Protein AF-A0A251TWP0-F1 (afdb_monomer)

pLDDT: mean 79.8, std 21.74, range [33.78, 98.81]

Nearest PDB structures (foldseek):
  3tul-assembly5_B  TM=5.787E-01  e=2.069E+00  Salmonella enterica subsp. enterica serovar Typhimurium

Sequence (122 aa):
MSRKYASYLKKLKIAGGSKQSRTTWLMGTDSDDSDGEY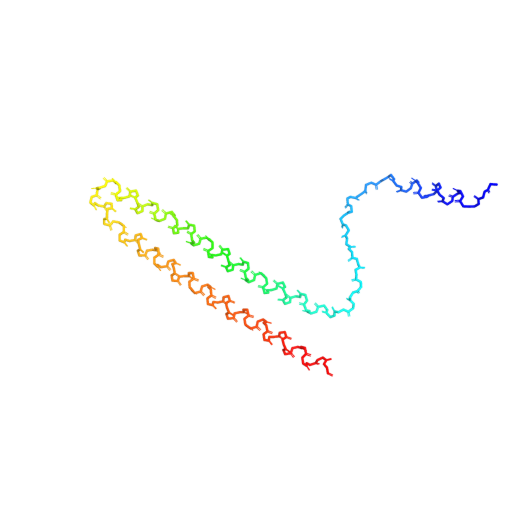DVEAWEMLSKGLKEVQRVLEENRLLIQQVNENHESKIHDNLVKNVALIQEINGNISKIRTVYSSISVNLCHFVSRRSVKNENVT

Secondary structure (DSSP, 8-state):
--HHHHHHHHHHTSSSS---------------TTHHHHHHHHHHHHHHHHHHHHHHHHHHHHHHHHHHHHHHHT-HHHHHHHHHHHHHHHHHHHHHHHHHHHHHHHHHHHHHHHHHHHHTT-

Mean predicted aligned error: 14.59 Å

Solvent-accessible surface area (backbone atoms only — not comparable to full-atom values): 7189 Å² total; per-residue (Å²): 137,63,76,69,58,61,52,54,58,57,59,61,70,69,72,75,74,91,74,94,77,80,82,78,80,85,70,89,65,101,60,69,82,64,62,65,54,57,54,49,54,53,48,51,54,47,54,51,44,50,52,50,42,51,53,48,51,53,51,39,52,54,43,51,50,51,42,49,53,25,54,74,66,70,42,67,75,43,49,59,49,35,57,58,45,52,52,50,42,54,50,43,53,54,49,41,51,52,45,52,50,51,49,53,54,51,51,53,51,56,50,56,56,52,56,58,52,60,64,77,75,114

InterPro domains:
  IPR009741 Protein EARLY FLOWERING 4 domain [PF07011] (38-116)
  IPR040462 Protein EARLY FLOWERING 4 [PTHR33469] (23-116)

Foldseek 3Di:
DDPVVVVVVVVVVVPPDDDDDPDDPPPDDPDDPPPVVLVVVLVVLVVVLVVLLVVLVVVLVVLVVQCVVLVVVPDPVSPVCNVVSVVSNVVSVVVNVVSVVVNVVVVVVSVVVVVVVVVVVD

Radius of gyration: 29.09 Å; Cα contacts (8 Å, |Δi|>4): 36; chains: 1; bounding box: 76×57×54 Å

Structure (mmCIF, N/CA/C/O backbone):
data_AF-A0A251TWP0-F1
#
_entry.id   AF-A0A251TWP0-F1
#
loop_
_atom_site.group_PDB
_atom_site.id
_atom_site.type_symbol
_atom_site.label_atom_id
_atom_site.label_alt_id
_atom_site.label_comp_id
_atom_site.label_asym_id
_atom_site.label_entity_id
_atom_site.label_seq_id
_atom_site.pdbx_PDB_ins_code
_atom_site.Cartn_x
_atom_site.Cartn_y
_atom_site.Cartn_z
_atom_site.occupancy
_atom_site.B_iso_or_equiv
_atom_site.auth_seq_id
_atom_site.auth_comp_id
_atom_site.auth_asym_id
_atom_site.auth_atom_id
_atom_site.pdbx_PDB_model_num
ATOM 1 N N . MET A 1 1 ? 56.189 50.025 -22.937 1.00 51.28 1 MET A N 1
ATOM 2 C CA . MET A 1 1 ? 54.991 49.431 -22.298 1.00 51.28 1 MET A CA 1
ATOM 3 C C . MET A 1 1 ? 54.522 48.231 -23.108 1.00 51.28 1 MET A C 1
ATOM 5 O O . MET A 1 1 ? 54.326 48.351 -24.308 1.00 51.28 1 MET A O 1
ATOM 9 N N . SER A 1 2 ? 54.470 47.052 -22.485 1.00 58.31 2 SER A N 1
ATOM 10 C CA . SER A 1 2 ? 54.389 45.758 -23.179 1.00 58.31 2 SER A CA 1
ATOM 11 C C . SER A 1 2 ? 52.970 45.417 -23.647 1.00 58.31 2 SER A C 1
ATOM 13 O O . SER A 1 2 ? 52.013 45.579 -22.890 1.00 58.31 2 SER A O 1
ATOM 15 N N . ARG A 1 3 ? 52.840 44.856 -24.861 1.00 58.41 3 ARG A N 1
ATOM 16 C CA . ARG A 1 3 ? 51.573 44.381 -25.467 1.00 58.41 3 ARG A CA 1
ATOM 17 C C . ARG A 1 3 ? 50.795 43.415 -24.560 1.00 58.41 3 ARG A C 1
ATOM 19 O O . ARG A 1 3 ? 49.575 43.312 -24.662 1.00 58.41 3 ARG A O 1
ATOM 26 N N . LYS A 1 4 ? 51.491 42.749 -23.631 1.00 59.16 4 LYS A N 1
ATOM 27 C CA . LYS A 1 4 ? 50.895 41.875 -22.612 1.00 59.16 4 LYS A CA 1
ATOM 28 C C . LYS A 1 4 ? 49.967 42.628 -21.645 1.00 59.16 4 LYS A C 1
ATOM 30 O O . LYS A 1 4 ? 48.928 42.091 -21.276 1.00 59.16 4 LYS A O 1
ATOM 35 N N . TYR A 1 5 ? 50.282 43.879 -21.298 1.00 59.06 5 TYR A N 1
ATOM 36 C CA . TYR A 1 5 ? 49.496 44.681 -20.349 1.00 59.06 5 TYR A CA 1
ATOM 37 C C . TYR A 1 5 ? 48.154 45.141 -20.945 1.00 59.06 5 TYR A C 1
ATOM 39 O O . TYR A 1 5 ? 47.123 45.111 -20.278 1.00 59.06 5 TYR A O 1
ATOM 47 N N . ALA A 1 6 ? 48.139 45.461 -22.244 1.00 62.56 6 ALA A N 1
ATOM 48 C CA . ALA A 1 6 ? 46.922 45.825 -22.974 1.00 62.56 6 ALA A CA 1
ATOM 49 C C . ALA A 1 6 ? 45.925 44.654 -23.089 1.00 62.56 6 ALA A C 1
ATOM 51 O O . ALA A 1 6 ? 44.714 44.864 -23.052 1.00 62.56 6 ALA A O 1
ATOM 52 N N . SER A 1 7 ? 46.421 43.414 -23.171 1.00 64.25 7 SER A N 1
ATOM 53 C CA . SER A 1 7 ? 45.580 42.208 -23.191 1.00 64.25 7 SER A CA 1
ATOM 54 C C . SER A 1 7 ? 44.928 41.936 -21.828 1.00 64.25 7 SER A C 1
ATOM 56 O O . SER A 1 7 ? 43.749 41.590 -21.756 1.00 64.25 7 SER A O 1
ATOM 58 N N . TYR A 1 8 ? 45.656 42.185 -20.735 1.00 58.41 8 TYR A N 1
ATOM 59 C CA . TYR A 1 8 ? 45.147 42.026 -19.369 1.00 58.41 8 TYR A CA 1
ATOM 60 C C . TYR A 1 8 ? 44.002 42.998 -19.050 1.00 58.41 8 TYR A C 1
ATOM 62 O O . TYR A 1 8 ? 42.964 42.596 -18.527 1.00 58.41 8 TYR A O 1
ATOM 70 N N . LEU A 1 9 ? 44.144 44.264 -19.449 1.00 57.84 9 LEU A N 1
ATOM 71 C CA . LEU A 1 9 ? 43.108 45.281 -19.243 1.00 57.84 9 LEU A CA 1
ATOM 72 C C . LEU A 1 9 ? 41.864 45.048 -20.121 1.00 57.84 9 LEU A C 1
ATOM 74 O O . LEU A 1 9 ? 40.757 45.413 -19.726 1.00 57.84 9 LEU A O 1
ATOM 78 N N . LYS A 1 10 ? 42.015 44.373 -21.271 1.00 61.41 10 LYS A N 1
ATOM 79 C CA . LYS A 1 10 ? 40.887 43.960 -22.124 1.00 61.41 10 LYS A CA 1
ATOM 80 C C . LYS A 1 10 ? 40.084 42.810 -21.505 1.00 61.41 10 LYS A C 1
ATOM 82 O O . LYS A 1 10 ? 38.867 42.786 -21.650 1.00 61.41 10 LYS A O 1
ATOM 87 N N . LYS A 1 11 ? 40.738 41.904 -20.764 1.00 59.62 11 LYS A N 1
ATOM 88 C CA . LYS A 1 11 ? 40.070 40.819 -20.021 1.00 59.62 11 LYS A CA 1
ATOM 89 C C . LYS A 1 11 ? 39.284 41.320 -18.804 1.00 59.62 11 LYS A C 1
ATOM 91 O O . LYS A 1 11 ? 38.229 40.772 -18.512 1.00 59.62 11 LYS A O 1
ATOM 96 N N . LEU A 1 12 ? 39.744 42.382 -18.138 1.00 50.22 12 LEU A N 1
ATOM 97 C CA . LEU A 1 12 ? 39.065 42.939 -16.958 1.00 50.22 12 LEU A CA 1
ATOM 98 C C . LEU A 1 12 ? 37.784 43.722 -17.292 1.00 50.22 12 LEU A C 1
ATOM 100 O O . LEU A 1 12 ? 36.887 43.800 -16.461 1.00 50.22 12 LEU A O 1
ATOM 104 N N . LYS A 1 13 ? 37.657 44.264 -18.511 1.00 52.31 13 LYS A N 1
ATOM 105 C CA . LYS A 1 13 ? 36.495 45.084 -18.905 1.00 52.31 13 LYS A CA 1
ATOM 106 C C . LYS A 1 13 ? 35.286 44.275 -19.399 1.00 52.31 13 LYS A C 1
ATOM 108 O O . LYS A 1 13 ? 34.205 44.833 -19.525 1.00 52.31 13 LYS A O 1
ATOM 113 N N . ILE A 1 14 ? 35.457 42.972 -19.639 1.00 52.66 14 ILE A N 1
ATOM 114 C CA . ILE A 1 14 ? 34.378 42.047 -20.040 1.00 52.66 14 ILE A CA 1
ATOM 115 C C . ILE A 1 14 ? 33.754 41.354 -18.806 1.00 52.66 14 ILE A C 1
ATOM 117 O O . ILE A 1 14 ? 32.698 40.742 -18.901 1.00 52.66 14 ILE A O 1
ATOM 121 N N . ALA A 1 15 ? 34.355 41.501 -17.619 1.00 51.09 15 ALA A N 1
ATOM 122 C CA . ALA A 1 15 ? 33.925 40.837 -16.384 1.00 51.09 15 ALA A CA 1
ATOM 123 C C . ALA A 1 15 ? 32.787 41.551 -15.614 1.00 51.09 15 ALA A C 1
ATOM 125 O O . ALA A 1 15 ? 32.486 41.177 -14.484 1.00 51.09 15 ALA A O 1
ATOM 126 N N . GLY A 1 16 ? 32.146 42.568 -16.198 1.00 52.28 16 GLY A N 1
ATOM 127 C CA . GLY A 1 16 ? 31.023 43.288 -15.590 1.00 52.28 16 GLY A CA 1
ATOM 128 C C . GLY A 1 16 ? 29.771 43.220 -16.458 1.00 52.28 16 GLY A C 1
ATOM 129 O O . GLY A 1 16 ? 29.516 44.139 -17.227 1.00 52.28 16 GLY A O 1
ATOM 130 N N . GLY A 1 17 ? 28.998 42.136 -16.354 1.00 40.88 17 GLY A N 1
ATOM 131 C CA . GLY A 1 17 ? 27.714 42.001 -17.050 1.00 40.88 17 GLY A CA 1
ATOM 132 C C . GLY A 1 17 ? 27.111 40.600 -16.930 1.00 40.88 17 GLY A C 1
ATOM 133 O O . GLY A 1 17 ? 27.652 39.641 -17.464 1.00 40.88 17 GLY A O 1
ATOM 134 N N . SER A 1 18 ? 25.998 40.514 -16.201 1.00 48.38 18 SER A N 1
ATOM 135 C CA . SER A 1 18 ? 25.186 39.342 -15.839 1.00 48.38 18 SER A CA 1
ATOM 136 C C . SER A 1 18 ? 25.169 38.147 -16.809 1.00 48.38 18 SER A C 1
ATOM 138 O O . SER A 1 18 ? 24.849 38.315 -17.986 1.00 48.38 18 SER A O 1
ATOM 140 N N . LYS A 1 19 ? 25.320 36.934 -16.257 1.00 46.19 19 LYS A N 1
ATOM 141 C CA . LYS A 1 19 ? 24.374 35.800 -16.369 1.00 46.19 19 LYS A CA 1
ATOM 142 C C . LYS A 1 19 ? 24.894 34.625 -15.532 1.00 46.19 19 LYS A C 1
ATOM 144 O O . LYS A 1 19 ? 26.045 34.223 -15.658 1.00 46.19 19 LYS A O 1
ATOM 149 N N . GLN A 1 20 ? 24.030 34.115 -14.657 1.00 44.62 20 GLN A N 1
ATOM 150 C CA . GLN A 1 20 ? 24.236 32.932 -13.824 1.00 44.62 20 GLN A CA 1
ATOM 151 C C . GLN A 1 20 ? 24.615 31.738 -14.718 1.00 44.62 20 GLN A C 1
ATOM 153 O O . GLN A 1 20 ? 23.765 31.154 -15.383 1.00 44.62 20 GLN A O 1
ATOM 158 N N . SER A 1 21 ? 25.903 31.408 -14.755 1.00 38.72 21 SER A N 1
ATOM 159 C CA . SER A 1 21 ? 26.447 30.264 -15.479 1.00 38.72 21 SER A CA 1
ATOM 160 C C . SER A 1 21 ? 26.441 29.059 -14.541 1.00 38.72 21 SER A C 1
ATOM 162 O O . SER A 1 21 ? 27.251 28.985 -13.618 1.00 38.72 21 SER A O 1
ATOM 164 N N . ARG A 1 22 ? 25.502 28.125 -14.733 1.00 33.78 22 ARG A N 1
ATOM 165 C CA . ARG A 1 22 ? 25.681 26.750 -14.252 1.00 33.78 22 ARG A CA 1
ATOM 166 C C . ARG A 1 22 ? 26.296 25.965 -15.400 1.00 33.78 22 ARG A C 1
ATOM 168 O O . ARG A 1 22 ? 25.650 25.674 -16.395 1.00 33.78 22 ARG A O 1
ATOM 175 N N . THR A 1 23 ? 27.586 25.729 -15.226 1.00 37.66 23 THR A N 1
ATOM 176 C CA . THR A 1 23 ? 28.528 24.959 -16.034 1.00 37.66 23 THR A CA 1
ATOM 177 C C . THR A 1 23 ? 27.930 23.689 -16.645 1.00 37.66 23 THR A C 1
ATOM 179 O O . THR A 1 23 ? 27.785 22.676 -15.961 1.00 37.66 23 THR A O 1
ATOM 182 N N . THR A 1 24 ? 27.666 23.730 -17.950 1.00 41.03 24 THR A N 1
ATOM 183 C CA . THR A 1 24 ? 27.681 22.549 -18.817 1.00 41.03 24 THR A CA 1
ATOM 184 C C . THR A 1 24 ? 29.141 22.195 -19.064 1.00 41.03 24 THR A C 1
ATOM 186 O O . THR A 1 24 ? 29.851 22.909 -19.773 1.00 41.03 24 THR A O 1
ATOM 189 N N . TRP A 1 25 ? 29.612 21.123 -18.436 1.00 42.12 25 TRP A N 1
ATOM 190 C CA . TRP A 1 25 ? 30.877 20.504 -18.804 1.00 42.12 25 TRP A CA 1
ATOM 191 C C . TRP A 1 25 ? 30.660 19.775 -20.129 1.00 42.12 25 TRP A C 1
ATOM 193 O O . TRP A 1 25 ? 30.047 18.715 -20.164 1.00 42.12 25 TRP A O 1
ATOM 203 N N . LEU A 1 26 ? 31.127 20.382 -21.221 1.00 51.56 26 LEU A N 1
ATOM 204 C CA . LEU A 1 26 ? 31.314 19.701 -22.499 1.00 51.56 26 LEU A CA 1
ATOM 205 C C . LEU A 1 26 ? 32.492 18.740 -22.334 1.00 51.56 26 LEU A C 1
ATOM 207 O O . LEU A 1 26 ? 33.643 19.090 -22.593 1.00 51.56 26 LEU A O 1
ATOM 211 N N . MET A 1 27 ? 32.200 17.545 -21.835 1.00 45.16 27 MET A N 1
ATOM 212 C CA . MET A 1 27 ? 33.063 16.395 -22.025 1.00 45.16 27 MET A CA 1
ATOM 213 C C . MET A 1 27 ? 32.617 15.790 -23.351 1.00 45.16 27 MET A C 1
ATOM 215 O O . MET A 1 27 ? 31.493 15.315 -23.467 1.00 45.16 27 MET A O 1
ATOM 219 N N . GLY A 1 28 ? 33.453 15.946 -24.377 1.00 49.12 28 GLY A N 1
ATOM 220 C CA . GLY A 1 28 ? 33.213 15.337 -25.675 1.00 49.12 28 GLY A CA 1
ATOM 221 C C . GLY A 1 28 ? 33.128 13.830 -25.503 1.00 49.12 28 GLY A C 1
ATOM 222 O O . GLY A 1 28 ? 34.123 13.180 -25.189 1.00 49.12 28 GLY A O 1
ATOM 223 N N . THR A 1 29 ? 31.929 13.309 -25.686 1.00 44.25 29 THR A N 1
ATOM 224 C CA . THR A 1 29 ? 31.671 11.905 -25.925 1.00 44.25 29 THR A CA 1
ATOM 225 C C . THR A 1 29 ? 30.937 11.866 -27.253 1.00 44.25 29 THR A C 1
ATOM 227 O O . THR A 1 29 ? 29.730 12.084 -27.312 1.00 44.25 29 THR A O 1
ATOM 230 N N . ASP A 1 30 ? 31.686 11.649 -28.333 1.00 44.94 30 ASP A N 1
ATOM 231 C CA . ASP A 1 30 ? 31.129 11.078 -29.560 1.00 44.94 30 ASP A CA 1
ATOM 232 C C . ASP A 1 30 ? 30.697 9.637 -29.229 1.00 44.94 30 ASP A C 1
ATOM 234 O O . ASP A 1 30 ? 31.365 8.664 -29.570 1.00 44.94 30 ASP A O 1
ATOM 238 N N . SER A 1 31 ? 29.628 9.504 -28.451 1.00 50.47 31 SER A N 1
ATOM 239 C CA . SER A 1 31 ? 29.037 8.236 -28.048 1.00 50.47 31 SER A CA 1
ATOM 240 C C . SER A 1 31 ? 27.544 8.348 -28.287 1.00 50.47 31 SER A C 1
ATOM 242 O O . SER A 1 31 ? 26.829 8.934 -27.479 1.00 50.47 31 SER A O 1
ATOM 244 N N . ASP A 1 32 ? 27.161 7.853 -29.459 1.00 48.12 32 ASP A N 1
ATOM 245 C CA . ASP A 1 32 ? 25.840 7.374 -29.853 1.00 48.12 32 ASP A CA 1
ATOM 246 C C . ASP A 1 32 ? 24.677 7.889 -28.979 1.00 48.12 32 ASP A C 1
ATOM 248 O O . ASP A 1 32 ? 24.354 7.322 -27.933 1.00 48.12 32 ASP A O 1
ATOM 252 N N . ASP A 1 33 ? 24.022 8.962 -29.439 1.00 49.59 33 ASP A N 1
ATOM 253 C CA . ASP A 1 33 ? 22.880 9.649 -28.805 1.00 49.59 33 ASP A CA 1
ATOM 254 C C . ASP A 1 33 ? 21.682 8.727 -28.466 1.00 49.59 33 ASP A C 1
ATOM 256 O O . ASP A 1 33 ? 20.697 9.162 -27.872 1.00 49.59 33 ASP A O 1
ATOM 260 N N . SER A 1 34 ? 21.743 7.440 -28.818 1.00 55.06 34 SER A N 1
ATOM 261 C CA . SER A 1 34 ? 20.707 6.452 -2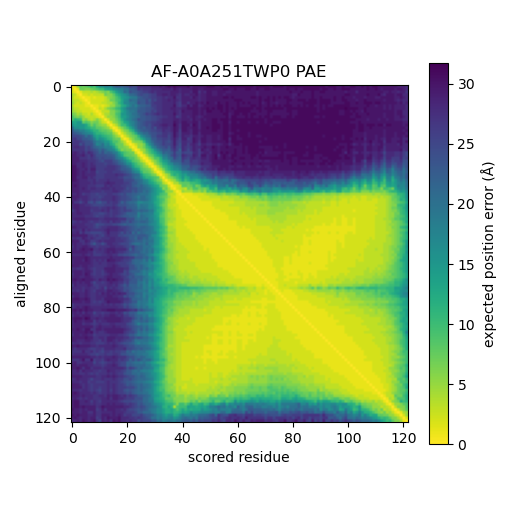8.538 1.00 55.06 34 SER A CA 1
ATOM 262 C C . SER A 1 34 ? 20.727 5.933 -27.093 1.00 55.06 34 SER A C 1
ATOM 264 O O . SER A 1 34 ? 19.664 5.633 -26.552 1.00 55.06 34 SER A O 1
ATOM 266 N N . ASP A 1 35 ? 21.887 5.838 -26.437 1.00 52.94 35 ASP A N 1
ATOM 267 C CA . ASP A 1 35 ? 21.993 5.169 -25.127 1.00 52.94 35 ASP A CA 1
ATOM 268 C C . ASP A 1 35 ? 21.420 5.997 -23.964 1.00 52.94 35 ASP A C 1
ATOM 270 O O . ASP A 1 35 ? 20.851 5.440 -23.020 1.00 52.94 35 ASP A O 1
ATOM 274 N N . GLY A 1 36 ? 21.478 7.329 -24.060 1.00 60.34 36 GLY A N 1
ATOM 275 C CA . GLY A 1 36 ? 20.920 8.236 -23.052 1.00 60.34 36 GLY A CA 1
ATOM 276 C C . GLY A 1 36 ? 19.388 8.225 -22.986 1.00 60.34 36 GLY A C 1
ATOM 277 O O . GLY A 1 36 ? 18.817 8.432 -21.916 1.00 60.34 36 GLY A O 1
ATOM 278 N N . GLU A 1 37 ? 18.703 7.940 -24.096 1.00 62.12 37 GLU A N 1
ATOM 279 C CA . GLU A 1 37 ? 17.236 7.939 -24.162 1.00 62.12 37 GLU A CA 1
ATOM 280 C C . GLU A 1 37 ? 16.622 6.729 -23.428 1.00 62.12 37 GLU A C 1
ATOM 282 O O . GLU A 1 37 ? 15.641 6.876 -22.695 1.00 62.12 37 GLU A O 1
ATOM 287 N N . TYR A 1 38 ? 17.243 5.543 -23.521 1.00 66.25 38 TYR A N 1
ATOM 288 C CA . TYR A 1 38 ? 16.770 4.342 -22.808 1.00 66.25 38 TYR A CA 1
ATOM 289 C C . TYR A 1 38 ? 16.957 4.431 -21.292 1.00 66.25 38 TYR A C 1
ATOM 291 O O . TYR A 1 38 ? 16.182 3.842 -20.531 1.00 66.25 38 TYR A O 1
ATOM 299 N N . ASP A 1 39 ? 17.999 5.127 -20.836 1.00 79.56 39 ASP A N 1
ATOM 300 C CA . ASP A 1 39 ? 18.225 5.392 -19.413 1.00 79.56 39 ASP A CA 1
ATOM 301 C C . ASP A 1 39 ? 17.137 6.317 -18.851 1.00 79.56 39 ASP A C 1
ATOM 303 O O . ASP A 1 39 ? 16.628 6.067 -17.754 1.00 79.56 39 ASP A O 1
ATOM 307 N N . VAL A 1 40 ? 16.713 7.323 -19.624 1.00 86.81 40 VAL A N 1
ATOM 308 C CA . VAL A 1 40 ? 15.619 8.228 -19.246 1.00 86.81 40 VAL A CA 1
ATOM 309 C C . VAL A 1 40 ? 14.287 7.481 -19.163 1.00 86.81 40 VAL A C 1
ATOM 311 O O . VAL A 1 40 ? 13.617 7.571 -18.136 1.00 86.81 40 VAL A O 1
ATOM 314 N N . GLU A 1 41 ? 13.925 6.680 -20.170 1.00 87.81 41 GLU A N 1
ATOM 315 C CA . GLU A 1 41 ? 12.665 5.916 -20.172 1.00 87.81 41 GLU A CA 1
ATOM 316 C C . GLU A 1 41 ? 12.592 4.916 -19.000 1.00 87.81 41 GLU A C 1
ATOM 318 O O . GLU A 1 41 ? 11.586 4.834 -18.283 1.00 87.81 41 GLU A O 1
ATOM 323 N N . ALA A 1 42 ? 13.682 4.181 -18.753 1.00 88.88 42 ALA A N 1
ATOM 324 C CA . ALA A 1 42 ? 13.762 3.241 -17.638 1.00 88.88 42 ALA A CA 1
ATOM 325 C C . ALA A 1 42 ? 13.632 3.958 -16.283 1.00 88.88 42 ALA A C 1
ATOM 327 O O . ALA A 1 42 ? 12.928 3.481 -15.385 1.00 88.88 42 ALA A O 1
ATOM 328 N N . TRP A 1 43 ? 14.273 5.121 -16.139 1.00 91.94 43 TRP A N 1
ATOM 329 C CA . TRP A 1 43 ? 14.196 5.934 -14.930 1.00 91.94 43 TRP A CA 1
ATOM 330 C C . TRP A 1 43 ? 12.799 6.516 -14.700 1.00 91.94 43 TRP A C 1
ATOM 332 O O . TRP A 1 43 ? 12.283 6.477 -13.579 1.00 91.94 43 TRP A O 1
ATOM 342 N N . GLU A 1 44 ? 12.141 7.008 -15.749 1.00 93.44 44 GLU A N 1
ATOM 343 C CA . GLU A 1 44 ? 10.769 7.505 -15.672 1.00 93.44 44 GLU A CA 1
ATOM 344 C C . GLU A 1 44 ? 9.805 6.406 -15.216 1.00 93.44 44 GLU A C 1
ATOM 346 O O . GLU A 1 44 ? 9.030 6.617 -14.274 1.00 93.44 44 GLU A O 1
ATOM 351 N N . MET A 1 45 ? 9.902 5.212 -15.807 1.00 94.56 45 MET A N 1
ATOM 352 C CA . MET A 1 45 ? 9.077 4.058 -15.451 1.00 94.56 45 MET A CA 1
ATOM 353 C C . MET A 1 45 ? 9.279 3.632 -13.989 1.00 94.56 45 MET A C 1
ATOM 355 O O . MET A 1 45 ? 8.296 3.470 -13.254 1.00 94.56 45 MET A O 1
ATOM 359 N N . LEU A 1 46 ? 10.537 3.527 -13.543 1.00 95.25 46 LEU A N 1
ATOM 360 C CA . LEU A 1 46 ? 10.886 3.227 -12.154 1.00 95.25 46 LEU A CA 1
ATOM 361 C C . LEU A 1 46 ? 10.313 4.287 -11.205 1.00 95.25 46 LEU A C 1
ATOM 363 O O . LEU A 1 46 ? 9.638 3.956 -10.229 1.00 95.25 46 LEU A O 1
ATOM 367 N N . SER A 1 47 ? 10.544 5.567 -11.505 1.00 96.31 47 SER A N 1
ATOM 368 C CA . SER A 1 47 ? 10.115 6.677 -10.653 1.00 96.31 47 SER A CA 1
ATOM 369 C C . SER A 1 47 ? 8.594 6.719 -10.496 1.00 96.31 47 SER A C 1
ATOM 371 O O . SER A 1 47 ? 8.089 6.940 -9.394 1.00 96.31 47 SER A O 1
ATOM 373 N N . LYS A 1 48 ? 7.849 6.451 -11.575 1.00 97.06 48 LYS A N 1
ATOM 374 C CA . LYS A 1 48 ? 6.387 6.384 -11.563 1.00 97.06 48 LYS A CA 1
ATOM 375 C C . LYS A 1 48 ? 5.897 5.214 -10.717 1.00 97.06 48 LYS A C 1
ATOM 377 O O . LYS A 1 48 ? 5.007 5.400 -9.891 1.00 97.06 48 LYS A O 1
ATOM 382 N N . GLY A 1 49 ? 6.487 4.033 -10.896 1.00 97.50 49 GLY A N 1
ATOM 383 C CA . GLY A 1 49 ? 6.135 2.848 -10.118 1.00 97.50 49 GLY A CA 1
ATOM 384 C C . GLY A 1 49 ? 6.394 3.038 -8.620 1.00 97.50 49 GLY A C 1
ATOM 385 O O . GLY A 1 49 ? 5.522 2.753 -7.802 1.00 97.50 49 GLY A O 1
ATOM 386 N N . LEU A 1 50 ? 7.545 3.604 -8.251 1.00 97.38 50 LEU A N 1
ATOM 387 C CA . LEU A 1 50 ? 7.878 3.875 -6.851 1.00 97.38 50 LEU A CA 1
ATOM 388 C C . LEU A 1 50 ? 6.966 4.937 -6.225 1.00 97.38 50 LEU A C 1
ATOM 390 O O . LEU A 1 50 ? 6.506 4.742 -5.102 1.00 97.38 50 LEU A O 1
ATOM 394 N N . LYS A 1 51 ? 6.643 6.018 -6.947 1.00 98.38 51 LYS A N 1
ATOM 395 C CA . LYS A 1 51 ? 5.672 7.027 -6.482 1.00 98.38 51 LYS A CA 1
ATOM 396 C C . LYS A 1 51 ? 4.286 6.425 -6.252 1.00 98.38 51 LYS A C 1
ATOM 398 O O . LYS A 1 51 ? 3.622 6.772 -5.280 1.00 98.38 51 LYS A O 1
ATOM 403 N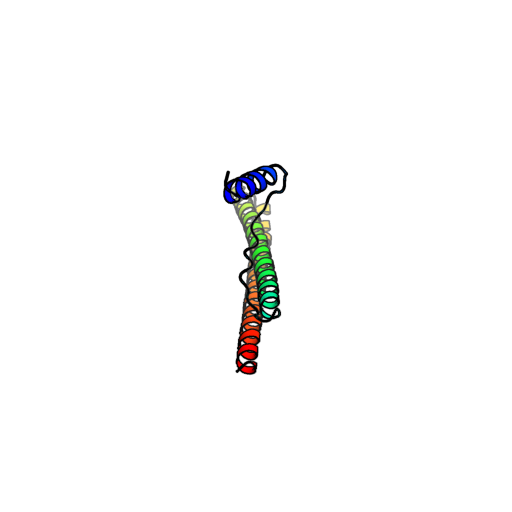 N . GLU A 1 52 ? 3.854 5.513 -7.121 1.00 98.38 52 GLU A N 1
ATOM 404 C CA . GLU A 1 52 ? 2.579 4.812 -6.957 1.00 98.38 52 GLU A CA 1
ATOM 405 C C . GLU A 1 52 ? 2.583 3.924 -5.705 1.00 98.38 52 GLU A C 1
ATOM 407 O O . GLU A 1 52 ? 1.639 3.980 -4.920 1.00 98.38 52 GLU A O 1
ATOM 412 N N . VAL A 1 53 ? 3.656 3.158 -5.472 1.00 98.56 53 VAL A N 1
ATOM 413 C CA . VAL A 1 53 ? 3.811 2.357 -4.245 1.00 98.56 53 VAL A CA 1
ATOM 414 C C . VAL A 1 53 ? 3.794 3.250 -3.006 1.00 98.56 53 VAL A C 1
ATOM 416 O O . VAL A 1 53 ? 3.077 2.949 -2.056 1.00 98.56 53 VAL A O 1
ATOM 419 N N . GLN A 1 54 ? 4.528 4.366 -3.020 1.00 98.44 54 GLN A N 1
ATOM 420 C CA . GLN A 1 54 ? 4.532 5.332 -1.918 1.00 98.44 54 GLN A CA 1
ATOM 421 C C . GLN A 1 54 ? 3.128 5.862 -1.625 1.00 98.44 54 GLN A C 1
ATOM 423 O O . GLN A 1 54 ? 2.720 5.890 -0.467 1.00 98.44 54 GLN A O 1
ATOM 428 N N . ARG A 1 55 ? 2.368 6.231 -2.663 1.00 98.69 55 ARG A N 1
ATOM 429 C CA . ARG A 1 55 ? 0.994 6.716 -2.500 1.00 98.69 55 ARG A CA 1
ATOM 430 C C . ARG A 1 55 ? 0.094 5.663 -1.849 1.00 98.69 55 ARG A C 1
ATOM 432 O O . ARG A 1 55 ? -0.635 5.987 -0.922 1.00 98.69 55 ARG A O 1
ATOM 439 N N . VAL A 1 56 ? 0.161 4.416 -2.315 1.00 98.62 56 VAL A N 1
ATOM 440 C CA . VAL A 1 56 ? -0.662 3.313 -1.785 1.00 98.62 56 VAL A CA 1
ATOM 441 C C . VAL A 1 56 ? -0.262 2.943 -0.349 1.00 98.62 56 VAL A C 1
ATOM 443 O O . VAL A 1 56 ? -1.112 2.612 0.472 1.00 98.62 56 VAL A O 1
ATOM 446 N N . LEU A 1 57 ? 1.026 3.024 -0.003 1.00 98.69 57 LEU A N 1
ATOM 447 C CA . LEU A 1 57 ? 1.482 2.807 1.374 1.00 98.69 57 LEU A CA 1
ATOM 448 C C . LEU A 1 57 ? 1.024 3.918 2.325 1.00 98.69 57 LEU A C 1
ATOM 450 O O . LEU A 1 57 ? 0.664 3.626 3.464 1.00 98.69 57 LEU A O 1
ATOM 454 N N . GLU A 1 58 ? 1.010 5.170 1.868 1.00 98.75 58 GLU A N 1
ATOM 455 C CA . GLU A 1 58 ? 0.482 6.282 2.662 1.00 98.75 58 GLU A CA 1
ATOM 456 C C . GLU A 1 58 ? -1.022 6.121 2.917 1.00 98.75 58 GLU A C 1
ATOM 458 O O . GLU A 1 58 ? -1.490 6.330 4.033 1.00 98.75 58 GLU A O 1
ATOM 463 N N . GLU A 1 59 ? -1.770 5.656 1.918 1.00 98.62 59 GLU A N 1
ATOM 464 C CA . GLU A 1 59 ? -3.182 5.297 2.071 1.00 98.62 59 GLU A CA 1
ATOM 465 C C . GLU A 1 59 ? -3.373 4.189 3.121 1.00 98.62 59 GLU A C 1
ATOM 467 O O . GLU A 1 59 ? -4.169 4.345 4.047 1.00 98.62 59 GLU A O 1
ATOM 472 N N . ASN A 1 60 ? -2.562 3.123 3.073 1.00 98.75 60 ASN A N 1
ATOM 473 C CA . ASN A 1 60 ? -2.567 2.083 4.107 1.00 98.75 60 ASN A CA 1
ATOM 474 C C . ASN A 1 60 ? -2.275 2.637 5.505 1.00 98.75 60 ASN A C 1
ATOM 476 O O . ASN A 1 60 ? -2.870 2.169 6.475 1.00 98.75 60 ASN A O 1
ATOM 480 N N . ARG A 1 61 ? -1.390 3.635 5.632 1.00 98.75 61 ARG A N 1
ATOM 481 C CA . ARG A 1 61 ? -1.107 4.281 6.921 1.00 98.75 61 ARG A CA 1
ATOM 482 C C . ARG A 1 61 ? -2.368 4.912 7.509 1.00 98.75 61 ARG A C 1
ATOM 484 O O . ARG A 1 61 ? -2.641 4.720 8.692 1.00 98.75 61 ARG A O 1
ATOM 491 N N . LEU A 1 62 ? -3.131 5.632 6.688 1.00 98.81 62 LEU A N 1
ATOM 492 C CA . LEU A 1 62 ? -4.376 6.281 7.106 1.00 98.81 62 LEU A CA 1
ATOM 493 C C . LEU A 1 62 ? -5.465 5.257 7.449 1.00 98.81 62 LEU A C 1
ATOM 495 O O . LEU A 1 62 ? -6.123 5.388 8.478 1.00 98.81 62 LEU A O 1
ATOM 499 N N . LEU A 1 63 ? -5.609 4.199 6.646 1.00 98.81 63 LEU A 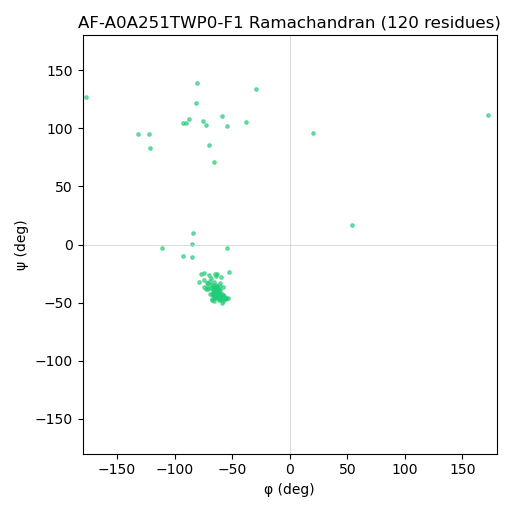N 1
ATOM 500 C CA . LEU A 1 63 ? -6.566 3.120 6.914 1.00 98.81 63 LEU A CA 1
ATOM 501 C C . LEU A 1 63 ? -6.254 2.396 8.231 1.00 98.81 63 LEU A C 1
ATOM 503 O O . LEU A 1 63 ? -7.156 2.149 9.028 1.00 98.81 63 LEU A O 1
ATOM 507 N N . ILE A 1 64 ? -4.978 2.095 8.498 1.00 98.81 64 ILE A N 1
ATOM 508 C CA . ILE A 1 64 ? -4.544 1.478 9.763 1.00 98.81 64 ILE A CA 1
ATOM 509 C C . ILE A 1 64 ? -4.831 2.408 10.942 1.00 98.81 64 ILE A C 1
ATOM 511 O O . ILE A 1 64 ? -5.308 1.951 11.980 1.00 98.81 64 ILE A O 1
ATOM 515 N N . GLN A 1 65 ? -4.574 3.709 10.787 1.00 98.75 65 GLN A N 1
ATOM 516 C CA . GLN A 1 65 ? -4.911 4.686 11.815 1.00 98.75 65 GLN A CA 1
ATOM 517 C C . GLN A 1 65 ? -6.414 4.655 12.127 1.00 98.75 65 GLN A C 1
ATOM 519 O O . GLN A 1 65 ? -6.789 4.539 13.291 1.00 98.75 65 GLN A O 1
ATOM 524 N N . GLN A 1 66 ? -7.270 4.650 11.105 1.00 98.50 66 GLN A N 1
ATOM 525 C CA . GLN A 1 66 ? -8.718 4.575 11.290 1.00 98.50 66 GLN A CA 1
ATOM 526 C C . GLN A 1 66 ? -9.167 3.251 11.934 1.00 98.50 66 GLN A C 1
ATOM 528 O O . GLN A 1 66 ? -10.060 3.242 12.783 1.00 98.50 66 GLN A O 1
ATOM 533 N N . VAL A 1 67 ? -8.538 2.126 11.576 1.00 98.62 67 VAL A N 1
ATOM 534 C CA . VAL A 1 67 ? -8.780 0.825 12.225 1.00 98.62 67 VAL A CA 1
ATOM 535 C C . VAL A 1 67 ? -8.488 0.898 13.725 1.00 98.62 67 VAL A C 1
ATOM 537 O O . VAL A 1 67 ? -9.276 0.385 14.528 1.00 98.62 67 VAL A O 1
ATOM 540 N N . ASN A 1 68 ? -7.388 1.554 14.103 1.00 98.62 68 ASN A N 1
ATOM 541 C CA . ASN A 1 68 ? -6.999 1.739 15.499 1.00 98.62 68 ASN A CA 1
ATOM 542 C C . ASN A 1 68 ? -7.982 2.655 16.241 1.00 98.62 68 ASN A C 1
ATOM 544 O O . ASN A 1 68 ? -8.464 2.275 17.304 1.00 98.62 68 ASN A O 1
ATOM 548 N N . GLU A 1 69 ? -8.363 3.794 15.657 1.00 98.50 69 GLU A N 1
ATOM 549 C CA . GLU A 1 69 ? -9.360 4.716 16.230 1.00 98.50 69 GLU A CA 1
ATOM 550 C C . GLU A 1 69 ? -10.709 4.013 16.471 1.00 98.50 69 GLU A C 1
ATOM 552 O O . GLU A 1 69 ? -11.314 4.120 17.543 1.00 98.50 69 GLU A O 1
ATOM 557 N N . ASN A 1 70 ? -11.161 3.210 15.505 1.00 98.12 70 ASN A N 1
ATOM 558 C CA . ASN A 1 70 ? -12.362 2.393 15.651 1.00 98.12 70 ASN A CA 1
ATOM 559 C C . ASN A 1 70 ? -12.227 1.380 16.799 1.00 98.12 70 ASN A C 1
ATOM 561 O O . ASN A 1 70 ? -13.182 1.197 17.561 1.00 98.12 70 ASN A O 1
ATOM 565 N N . HIS A 1 71 ? -11.058 0.748 16.955 1.00 97.56 71 HIS A N 1
ATOM 566 C CA . HIS A 1 71 ? -10.790 -0.198 18.040 1.00 97.56 71 HIS A CA 1
ATOM 567 C C . HIS A 1 71 ? -10.806 0.475 19.419 1.00 97.56 71 HIS A C 1
ATOM 569 O O . HIS A 1 71 ? -11.452 -0.021 20.344 1.00 97.56 71 HIS A O 1
ATOM 575 N N . GLU A 1 72 ? -10.159 1.633 19.540 1.00 98.12 72 GLU A N 1
ATOM 576 C CA . GLU A 1 72 ? -10.107 2.429 20.768 1.00 98.12 72 GLU A CA 1
ATOM 577 C C . GLU A 1 72 ? -11.486 2.944 21.192 1.00 98.12 72 GLU A C 1
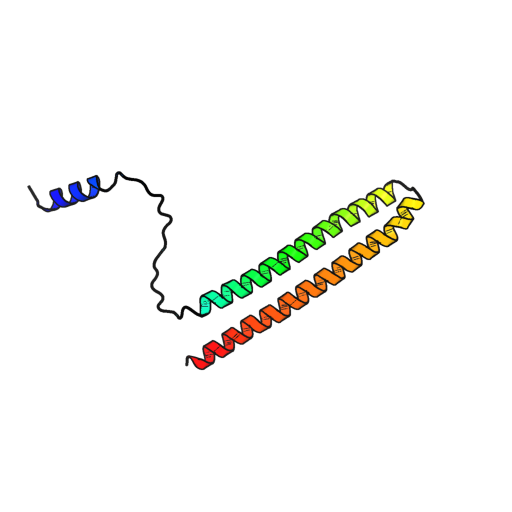ATOM 579 O O . GLU A 1 72 ? -11.787 2.975 22.387 1.00 98.12 72 GLU A O 1
ATOM 584 N N . SER A 1 73 ? -12.357 3.270 20.228 1.00 97.56 73 SER A N 1
ATOM 585 C CA . SER A 1 73 ? -13.723 3.728 20.511 1.00 97.56 73 SER A CA 1
ATOM 586 C C . SER A 1 73 ? -14.585 2.679 21.225 1.00 97.56 73 SER A C 1
ATOM 588 O O . SER A 1 73 ? -15.538 3.038 21.916 1.00 97.56 73 SER A O 1
ATOM 590 N N . LYS A 1 74 ? -14.276 1.381 21.058 1.00 95.19 74 LYS A N 1
ATOM 591 C CA . LYS A 1 74 ? -15.060 0.233 21.562 1.00 95.19 74 LYS A CA 1
ATOM 592 C C . LYS A 1 74 ? -16.538 0.233 21.135 1.00 95.19 74 LYS A C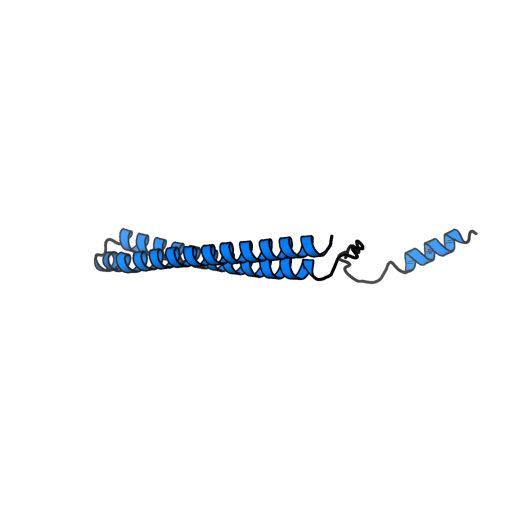 1
ATOM 594 O O . LYS A 1 74 ? -17.347 -0.496 21.707 1.00 95.19 74 LYS A O 1
ATOM 599 N N . ILE A 1 75 ? -16.898 1.015 20.115 1.00 97.00 75 ILE A N 1
ATOM 600 C CA . ILE A 1 75 ? -18.242 1.041 19.534 1.00 97.00 75 ILE A CA 1
ATOM 601 C C . ILE A 1 75 ? -18.361 -0.132 18.563 1.00 97.00 75 ILE A C 1
ATOM 603 O O . ILE A 1 75 ? -17.596 -0.227 17.602 1.00 97.00 75 ILE A O 1
ATOM 607 N N . HIS A 1 76 ? -19.334 -1.015 18.794 1.00 96.88 76 HIS A N 1
ATOM 608 C CA . HIS A 1 76 ? -19.519 -2.230 17.995 1.00 96.88 76 HIS A CA 1
ATOM 609 C C . HIS A 1 76 ? -19.616 -1.940 16.488 1.00 96.88 76 HIS A C 1
ATOM 611 O O . HIS A 1 76 ? -18.895 -2.546 15.698 1.00 96.88 76 HIS A O 1
ATOM 617 N N . ASP A 1 77 ? -20.411 -0.945 16.095 1.00 97.44 77 ASP A N 1
ATOM 618 C CA . ASP A 1 77 ? -20.588 -0.567 14.688 1.00 97.44 77 ASP A CA 1
ATOM 619 C C . ASP A 1 77 ? -19.282 -0.118 14.015 1.00 97.44 77 ASP A C 1
ATOM 621 O O . ASP A 1 77 ? -19.068 -0.365 12.828 1.00 97.44 77 ASP A O 1
ATOM 625 N N . ASN A 1 78 ? -18.375 0.518 14.763 1.00 96.44 78 ASN A N 1
ATOM 626 C CA . ASN A 1 78 ? -17.070 0.929 14.246 1.00 96.44 78 ASN A CA 1
ATOM 627 C C . ASN A 1 78 ? -16.127 -0.269 14.087 1.00 96.44 78 ASN A C 1
ATOM 629 O O . ASN A 1 78 ? -15.391 -0.347 13.105 1.00 96.44 78 ASN A O 1
ATOM 633 N N . LEU A 1 79 ? -16.194 -1.245 14.993 1.00 97.50 79 LEU A N 1
ATOM 634 C CA . LEU A 1 79 ? -15.431 -2.488 14.869 1.00 97.50 79 LEU A CA 1
ATOM 635 C C . LEU A 1 79 ? -15.850 -3.295 13.636 1.00 97.50 79 LEU A C 1
ATOM 637 O O . LEU A 1 79 ? -14.995 -3.869 12.967 1.00 97.50 79 LEU A O 1
ATOM 641 N N . VAL A 1 80 ? -17.141 -3.305 13.288 1.00 98.00 80 VAL A N 1
ATOM 642 C CA . VAL A 1 80 ? -17.619 -3.963 12.060 1.00 98.00 80 VAL A CA 1
ATOM 643 C C . VAL A 1 80 ? -17.015 -3.305 10.811 1.00 98.00 80 VAL A C 1
ATOM 645 O O . VAL A 1 80 ? -16.610 -4.007 9.884 1.00 98.00 80 VAL A O 1
ATOM 648 N N . LYS A 1 81 ? -16.852 -1.972 10.801 1.00 97.94 81 LYS A N 1
ATOM 649 C CA . LYS A 1 81 ? -16.201 -1.247 9.692 1.00 97.94 81 LYS A CA 1
ATOM 650 C C . LYS A 1 81 ? -14.721 -1.605 9.523 1.00 97.94 81 LYS A C 1
ATOM 652 O O . LYS A 1 81 ? -14.224 -1.537 8.400 1.00 97.94 81 LYS A O 1
ATOM 657 N N . ASN A 1 82 ? -14.028 -2.053 10.576 1.00 98.25 82 ASN A N 1
ATOM 658 C CA . ASN A 1 82 ? -12.626 -2.480 10.465 1.00 98.25 82 ASN A CA 1
ATOM 659 C C . ASN A 1 82 ? -12.438 -3.643 9.491 1.00 98.25 82 ASN A C 1
ATOM 661 O O . ASN A 1 82 ? -11.383 -3.738 8.873 1.00 98.25 82 ASN A O 1
ATOM 665 N N . VAL A 1 83 ? -13.452 -4.493 9.299 1.00 98.25 83 VAL A N 1
ATOM 666 C CA . VAL A 1 83 ? -13.386 -5.576 8.309 1.00 98.25 83 VAL A CA 1
ATOM 667 C C . VAL A 1 83 ? -13.206 -5.008 6.900 1.00 98.25 83 VAL A C 1
ATOM 669 O O . VAL A 1 83 ? -12.330 -5.466 6.171 1.00 98.25 83 VAL A O 1
ATOM 672 N N . ALA A 1 84 ? -13.981 -3.982 6.540 1.00 98.38 84 ALA A N 1
ATOM 673 C CA . ALA A 1 84 ? -13.882 -3.333 5.235 1.00 98.38 84 ALA A CA 1
ATOM 674 C C . ALA A 1 84 ? -12.543 -2.593 5.067 1.00 98.38 84 ALA A C 1
ATOM 676 O O . ALA A 1 84 ? -11.882 -2.754 4.046 1.00 98.38 84 ALA A O 1
ATOM 677 N N . LEU A 1 85 ? -12.091 -1.866 6.095 1.00 98.69 85 LEU A N 1
ATOM 678 C CA . LEU A 1 85 ? -10.798 -1.168 6.068 1.00 98.69 85 LEU A CA 1
ATOM 679 C C . LEU A 1 85 ? -9.618 -2.145 5.906 1.00 98.69 85 LEU A C 1
ATOM 681 O O . LEU A 1 85 ? -8.700 -1.899 5.130 1.00 98.69 85 LEU A O 1
ATOM 685 N N . ILE A 1 86 ? -9.648 -3.294 6.591 1.00 98.62 86 ILE A N 1
ATOM 686 C CA . ILE A 1 86 ? -8.622 -4.342 6.452 1.00 98.62 86 ILE A CA 1
ATOM 687 C C . ILE A 1 86 ? -8.669 -4.982 5.058 1.00 98.62 86 ILE A C 1
ATOM 689 O O . ILE A 1 86 ? -7.623 -5.291 4.484 1.00 98.62 86 ILE A O 1
ATOM 693 N N . GLN A 1 87 ? -9.861 -5.172 4.484 1.00 98.75 87 GLN A N 1
ATOM 694 C CA . GLN A 1 87 ? -9.997 -5.636 3.100 1.00 98.75 87 GLN A CA 1
ATOM 695 C C . GLN A 1 87 ? -9.377 -4.643 2.110 1.00 98.75 87 GLN A C 1
ATOM 697 O O . GLN A 1 87 ? -8.672 -5.067 1.194 1.00 98.75 87 GLN A O 1
ATOM 702 N N . GLU A 1 88 ? -9.577 -3.343 2.320 1.00 98.62 88 GLU A N 1
ATOM 703 C CA . GLU A 1 88 ? -8.974 -2.282 1.509 1.00 98.62 88 GLU A CA 1
ATOM 704 C C . GLU A 1 88 ? -7.441 -2.288 1.618 1.00 98.62 88 GLU A C 1
ATOM 706 O O . GLU A 1 88 ? -6.754 -2.331 0.595 1.00 98.62 88 GLU A O 1
ATOM 711 N N . ILE A 1 89 ? -6.895 -2.411 2.836 1.00 98.75 89 ILE A N 1
ATOM 712 C CA . ILE A 1 89 ? -5.449 -2.576 3.068 1.00 98.75 89 ILE A CA 1
ATOM 713 C C . ILE A 1 89 ? -4.896 -3.781 2.289 1.00 98.75 89 ILE A C 1
ATOM 715 O O . ILE A 1 89 ? -3.869 -3.679 1.612 1.00 98.75 89 ILE A O 1
ATOM 719 N N . ASN A 1 90 ? -5.581 -4.926 2.331 1.00 98.62 90 ASN A N 1
ATOM 720 C CA . ASN A 1 90 ? -5.170 -6.129 1.600 1.00 98.62 90 ASN A CA 1
ATOM 721 C C . ASN A 1 90 ? -5.232 -5.942 0.072 1.00 98.62 90 ASN A C 1
ATOM 723 O O . ASN A 1 90 ? -4.362 -6.436 -0.660 1.00 98.62 90 ASN A O 1
ATOM 727 N N . GLY A 1 91 ? -6.231 -5.205 -0.420 1.00 98.75 91 GLY A N 1
ATOM 728 C CA . GLY A 1 91 ? -6.320 -4.790 -1.820 1.00 98.75 91 GLY A CA 1
ATOM 729 C C . GLY A 1 91 ? -5.122 -3.933 -2.234 1.00 98.75 91 GLY A C 1
ATOM 730 O O . GLY A 1 91 ? -4.476 -4.203 -3.251 1.00 98.75 91 GLY A O 1
ATOM 731 N N . ASN A 1 92 ? -4.746 -2.976 -1.392 1.00 98.69 92 ASN A N 1
ATOM 732 C CA . ASN A 1 92 ? -3.593 -2.107 -1.591 1.00 98.69 92 ASN A CA 1
ATOM 733 C C . ASN A 1 92 ? -2.260 -2.875 -1.600 1.00 98.69 92 ASN A C 1
ATOM 735 O O . ASN A 1 92 ? -1.426 -2.644 -2.479 1.00 98.69 92 ASN A O 1
ATOM 739 N N . ILE A 1 93 ? -2.074 -3.869 -0.724 1.00 98.38 93 ILE A N 1
ATOM 740 C CA . ILE A 1 93 ? -0.905 -4.771 -0.778 1.00 98.38 93 ILE A CA 1
ATOM 741 C C . ILE A 1 93 ? -0.861 -5.556 -2.098 1.00 98.38 93 ILE A C 1
ATOM 743 O O . ILE A 1 93 ? 0.196 -5.675 -2.725 1.00 98.38 93 ILE A O 1
ATOM 747 N N . SER A 1 94 ? -2.009 -6.044 -2.570 1.00 98.62 94 SER A N 1
ATOM 748 C CA . SER A 1 94 ? -2.099 -6.746 -3.858 1.00 98.62 94 SER A CA 1
ATOM 749 C C . SER A 1 94 ? -1.734 -5.831 -5.031 1.00 98.62 94 SER A C 1
ATOM 751 O O . SER A 1 94 ? -1.032 -6.249 -5.954 1.00 98.62 94 SER A O 1
ATOM 753 N N . LYS A 1 95 ? -2.145 -4.562 -4.977 1.00 98.44 95 LYS A N 1
ATOM 754 C CA . LYS A 1 95 ? -1.776 -3.541 -5.962 1.00 98.44 95 LYS A CA 1
ATOM 755 C C . LYS A 1 95 ? -0.274 -3.253 -5.956 1.00 98.44 95 LYS A C 1
ATOM 757 O O . LYS A 1 95 ? 0.335 -3.226 -7.024 1.00 98.44 95 LYS A O 1
ATOM 762 N N . ILE A 1 96 ? 0.334 -3.107 -4.778 1.00 98.44 96 ILE A N 1
ATOM 763 C CA . ILE A 1 96 ? 1.786 -2.928 -4.626 1.00 98.44 96 ILE A CA 1
ATOM 764 C C . ILE A 1 96 ? 2.543 -4.096 -5.266 1.00 98.44 96 ILE A C 1
ATOM 766 O O . ILE A 1 96 ? 3.481 -3.873 -6.032 1.00 98.44 96 ILE A O 1
ATOM 770 N N . ARG A 1 97 ? 2.096 -5.338 -5.032 1.00 98.38 97 ARG A N 1
ATOM 771 C CA . ARG A 1 97 ? 2.673 -6.529 -5.675 1.00 98.38 97 ARG A CA 1
ATOM 772 C C . ARG A 1 97 ? 2.656 -6.413 -7.200 1.00 98.38 97 ARG A C 1
ATOM 774 O O . ARG A 1 97 ? 3.667 -6.683 -7.844 1.00 98.38 97 ARG A O 1
ATOM 781 N N . THR A 1 98 ? 1.52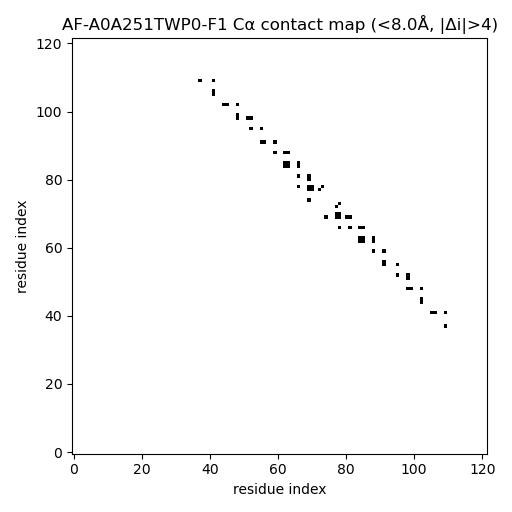8 -6.003 -7.777 1.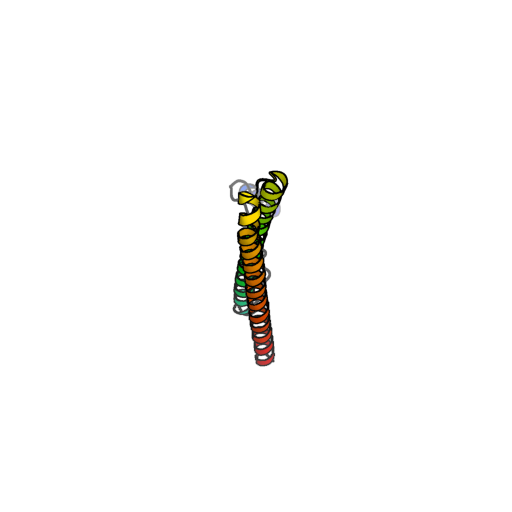00 98.31 98 THR A N 1
ATOM 782 C CA . THR A 1 98 ? 1.395 -5.820 -9.229 1.00 98.31 98 THR A CA 1
ATOM 783 C C . THR A 1 98 ? 2.348 -4.748 -9.754 1.00 98.31 98 THR A C 1
ATOM 785 O O . THR A 1 98 ? 3.023 -4.978 -10.753 1.00 98.31 98 THR A O 1
ATOM 788 N N . VAL A 1 99 ? 2.466 -3.607 -9.067 1.00 98.00 99 VAL A N 1
ATOM 789 C CA . VAL A 1 99 ? 3.393 -2.536 -9.469 1.00 98.00 99 VAL A CA 1
ATOM 790 C C . VAL A 1 99 ? 4.840 -3.030 -9.457 1.00 98.00 99 VAL A C 1
ATOM 792 O O . VAL A 1 99 ? 5.555 -2.828 -10.437 1.00 98.00 99 VAL A O 1
ATOM 795 N N . TYR A 1 100 ? 5.263 -3.732 -8.403 1.00 97.75 100 TYR A N 1
ATOM 796 C CA . TYR A 1 100 ? 6.611 -4.300 -8.341 1.00 97.75 100 TYR A CA 1
ATOM 797 C C . TYR A 1 100 ? 6.869 -5.348 -9.422 1.00 97.75 100 TYR A C 1
ATOM 799 O O . TYR A 1 100 ? 7.946 -5.351 -10.016 1.00 97.75 100 TYR A O 1
ATOM 807 N N . SER A 1 101 ? 5.886 -6.201 -9.723 1.00 97.75 101 SER A N 1
ATOM 808 C CA . SER A 1 101 ? 5.999 -7.156 -10.827 1.00 97.75 101 SER A CA 1
ATOM 809 C C . SER A 1 101 ? 6.216 -6.439 -12.163 1.00 97.75 101 SER A C 1
ATOM 811 O O . SER A 1 101 ? 7.132 -6.805 -12.898 1.00 97.75 101 SER A O 1
ATOM 813 N N . SER A 1 102 ? 5.454 -5.377 -12.440 1.00 96.44 102 SER A N 1
ATOM 814 C CA . SER A 1 102 ? 5.625 -4.567 -13.650 1.00 96.44 102 SER A CA 1
ATOM 815 C C . SER A 1 102 ? 6.992 -3.885 -13.711 1.00 96.44 102 SER A C 1
ATOM 817 O O . SER A 1 102 ? 7.630 -3.907 -14.761 1.00 96.44 102 SER A O 1
ATOM 819 N N . ILE A 1 103 ? 7.472 -3.309 -12.599 1.00 96.06 103 ILE A N 1
ATOM 820 C CA . ILE A 1 103 ? 8.822 -2.721 -12.520 1.00 96.06 103 ILE A CA 1
ATOM 821 C C . ILE A 1 103 ? 9.879 -3.774 -12.850 1.00 96.06 103 ILE A C 1
ATOM 823 O O . ILE A 1 103 ? 10.746 -3.520 -13.681 1.00 96.06 103 ILE A O 1
ATOM 827 N N . SER A 1 104 ? 9.793 -4.957 -12.239 1.00 94.88 104 SER A N 1
ATOM 828 C CA . SER A 1 104 ? 10.772 -6.023 -12.450 1.00 94.88 104 SER A CA 1
ATOM 829 C C . SER A 1 104 ? 10.819 -6.479 -13.908 1.00 94.88 104 SER A C 1
ATOM 831 O O . SER A 1 104 ? 11.905 -6.583 -14.470 1.00 94.88 104 SER A O 1
ATOM 833 N N . VAL A 1 105 ? 9.663 -6.734 -14.530 1.00 95.00 105 VAL A N 1
ATOM 834 C CA . VAL A 1 105 ? 9.594 -7.183 -15.932 1.00 95.00 105 VAL A CA 1
ATOM 835 C C . VAL A 1 105 ? 10.144 -6.115 -16.873 1.00 95.00 105 VAL A C 1
ATOM 837 O O . VAL A 1 105 ? 10.965 -6.419 -17.739 1.00 95.00 105 VAL A O 1
ATOM 840 N N . ASN A 1 106 ? 9.746 -4.858 -16.677 1.00 92.56 106 ASN A N 1
ATOM 841 C CA . ASN A 1 106 ? 10.206 -3.760 -17.520 1.00 92.56 106 ASN A CA 1
ATOM 842 C C . ASN A 1 106 ? 11.710 -3.529 -17.365 1.00 92.56 106 ASN A C 1
ATOM 844 O O . ASN A 1 106 ? 12.404 -3.362 -18.364 1.00 92.56 106 ASN A O 1
ATOM 848 N N . LEU A 1 107 ? 12.239 -3.591 -16.140 1.00 90.88 107 LEU A N 1
ATOM 849 C CA . LEU A 1 107 ? 13.674 -3.474 -15.898 1.00 90.88 107 LEU A CA 1
ATOM 850 C C . LEU A 1 107 ? 14.458 -4.585 -16.608 1.00 90.88 107 LEU A C 1
ATOM 852 O O . LEU A 1 107 ? 15.438 -4.286 -17.288 1.00 90.88 107 LEU A O 1
ATOM 856 N N . CYS A 1 108 ? 14.009 -5.842 -16.515 1.00 91.50 108 CYS A N 1
ATOM 857 C CA . CYS A 1 108 ? 14.610 -6.946 -17.265 1.00 91.50 108 CYS A CA 1
ATOM 858 C C . CYS A 1 108 ? 14.608 -6.663 -18.772 1.00 91.50 108 CYS A C 1
ATOM 860 O O . CYS A 1 108 ? 15.641 -6.812 -19.417 1.00 91.50 108 CYS A O 1
ATOM 862 N N . HIS A 1 109 ? 13.487 -6.187 -19.319 1.00 90.12 109 HIS A N 1
ATOM 863 C CA . HIS A 1 109 ? 13.384 -5.838 -20.734 1.00 90.12 109 HIS A CA 1
ATOM 864 C C . HIS A 1 109 ? 14.380 -4.738 -21.141 1.00 90.12 109 HIS A C 1
ATOM 866 O O . HIS A 1 109 ? 15.073 -4.878 -22.148 1.00 90.12 109 HIS A O 1
ATOM 872 N N . PHE A 1 110 ? 14.516 -3.671 -20.345 1.00 88.00 110 PHE A N 1
ATOM 873 C CA . PHE A 1 110 ? 15.484 -2.602 -20.610 1.00 88.00 110 PHE A CA 1
ATOM 874 C C . PHE A 1 110 ? 16.936 -3.093 -20.562 1.00 88.00 110 PHE A C 1
ATOM 876 O O . PHE A 1 110 ? 17.755 -2.672 -21.379 1.00 88.00 110 PHE A O 1
ATOM 883 N N . VAL A 1 111 ? 17.272 -3.984 -19.626 1.00 86.94 111 VAL A N 1
ATOM 884 C CA . VAL A 1 111 ? 18.618 -4.570 -19.527 1.00 86.94 111 VAL A CA 1
ATOM 885 C C . VAL A 1 111 ? 18.906 -5.478 -20.724 1.00 86.94 111 VAL A C 1
ATOM 887 O O . VAL A 1 111 ? 19.938 -5.310 -21.371 1.00 86.94 111 VAL A O 1
ATOM 890 N N . SER A 1 112 ? 17.981 -6.375 -21.079 1.00 88.38 112 SER A N 1
ATOM 891 C CA . SER A 1 112 ? 18.123 -7.254 -22.249 1.00 88.38 112 SER A CA 1
ATOM 892 C C . SER A 1 112 ? 18.241 -6.468 -23.555 1.00 88.38 112 SER A C 1
ATOM 894 O O . SER A 1 112 ? 18.994 -6.846 -24.448 1.00 88.38 112 SER A O 1
ATOM 896 N N . ARG A 1 113 ? 17.537 -5.339 -23.679 1.00 83.44 113 ARG A N 1
ATOM 897 C CA . ARG A 1 113 ? 17.639 -4.480 -24.863 1.00 83.44 113 ARG A CA 1
ATOM 898 C C . ARG A 1 113 ? 19.022 -3.836 -25.001 1.00 83.44 113 ARG A C 1
ATOM 900 O O . ARG A 1 113 ? 19.517 -3.733 -26.121 1.00 83.44 113 ARG A O 1
ATOM 907 N N . ARG A 1 114 ? 19.654 -3.444 -23.886 1.00 79.75 114 ARG A N 1
ATOM 908 C CA . ARG A 1 114 ? 21.030 -2.910 -23.879 1.00 79.75 114 ARG A CA 1
ATOM 909 C C . ARG A 1 114 ? 22.064 -3.983 -24.221 1.00 79.75 114 ARG A C 1
ATOM 911 O O . ARG A 1 114 ? 22.957 -3.718 -25.016 1.00 79.75 114 ARG A O 1
ATOM 918 N N . SER A 1 115 ? 21.934 -5.198 -23.679 1.00 76.88 115 SER A N 1
ATOM 919 C CA . SER A 1 115 ? 22.902 -6.270 -23.965 1.00 76.88 115 SER A CA 1
ATOM 920 C C . SER A 1 115 ? 22.925 -6.653 -25.447 1.00 76.88 115 SER A C 1
ATOM 922 O O . SER A 1 115 ? 23.999 -6.825 -26.007 1.00 76.88 115 SER A O 1
ATOM 924 N N . VAL A 1 116 ? 21.759 -6.702 -26.103 1.00 73.94 116 VAL A N 1
ATOM 925 C CA . VAL A 1 116 ? 21.658 -7.007 -27.542 1.00 73.94 116 VAL A CA 1
ATOM 926 C C . VAL A 1 116 ? 22.287 -5.911 -28.408 1.00 73.94 116 VAL A C 1
ATOM 928 O O . VAL A 1 116 ? 22.869 -6.210 -29.446 1.00 73.94 116 VAL A O 1
ATOM 931 N N . LYS A 1 117 ? 22.206 -4.634 -28.015 1.00 61.84 117 LYS A N 1
ATOM 932 C CA . LYS A 1 117 ? 22.869 -3.555 -28.765 1.00 61.84 117 LYS A CA 1
ATOM 933 C C . LYS A 1 117 ? 24.391 -3.648 -28.705 1.00 61.84 117 LYS A C 1
ATOM 935 O O . LYS A 1 117 ? 25.026 -3.496 -29.742 1.00 61.84 117 LYS A O 1
ATOM 940 N N . ASN A 1 118 ? 24.955 -3.967 -27.542 1.00 59.69 118 AS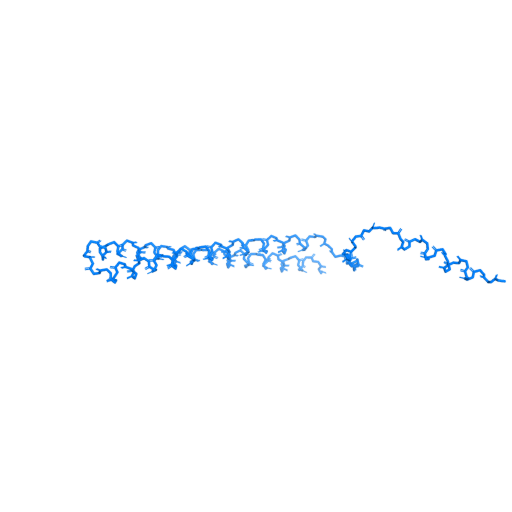N A N 1
ATOM 941 C CA . ASN A 1 118 ? 26.407 -4.061 -27.372 1.00 59.69 118 ASN A CA 1
ATOM 942 C C . ASN A 1 118 ? 27.047 -5.179 -28.215 1.00 59.69 118 ASN A C 1
ATOM 944 O O . ASN A 1 118 ? 28.204 -5.050 -28.595 1.00 59.69 118 ASN A O 1
ATOM 948 N N . GLU A 1 119 ? 26.307 -6.244 -28.545 1.00 58.94 119 GLU A N 1
ATOM 949 C CA . GLU A 1 119 ? 26.787 -7.333 -29.414 1.00 58.94 119 GLU A CA 1
ATOM 950 C C . GLU A 1 119 ? 26.787 -6.969 -30.908 1.00 58.94 119 GLU A C 1
ATOM 952 O O . GLU A 1 119 ? 27.585 -7.510 -31.665 1.00 58.94 119 GLU A O 1
ATOM 957 N N . ASN A 1 120 ? 25.936 -6.033 -31.342 1.00 55.75 120 ASN A N 1
ATOM 958 C CA . ASN A 1 120 ? 25.854 -5.600 -32.744 1.00 55.75 120 ASN A CA 1
ATOM 959 C C . ASN A 1 120 ? 26.874 -4.500 -33.114 1.00 55.75 120 ASN A C 1
ATOM 961 O O . ASN A 1 120 ? 26.864 -4.021 -34.247 1.00 55.75 120 ASN A O 1
ATOM 965 N N . VAL A 1 121 ? 27.705 -4.064 -32.159 1.00 51.78 121 VAL A N 1
ATOM 966 C CA . VAL A 1 121 ? 28.671 -2.954 -32.311 1.00 51.78 121 VAL A CA 1
ATOM 967 C C . VAL A 1 121 ? 30.137 -3.440 -32.292 1.00 51.78 121 VAL A C 1
ATOM 969 O O . VAL A 1 121 ? 31.051 -2.654 -32.534 1.00 51.78 121 VAL A O 1
ATOM 972 N N . THR A 1 122 ? 30.377 -4.738 -32.082 1.00 44.19 122 THR A N 1
ATOM 973 C CA . THR A 1 122 ? 31.693 -5.410 -32.208 1.00 44.19 122 THR A CA 1
ATOM 974 C C . THR A 1 122 ? 31.798 -6.212 -33.491 1.00 44.19 122 THR A C 1
ATOM 976 O O . THR A 1 122 ? 32.894 -6.193 -34.095 1.00 44.19 122 THR A O 1
#

Organism: Helianthus annuus (NCBI:txid4232)